Protein AF-A0A0F7SSZ1-F1 (afdb_monomer)

Foldseek 3Di:
DDDDPPADFPDADPVRDTDGPVVVVVVVVVVVVVVVVVVVVVVVVVVQLVVQDADPVLLVVCCVPVVDDSVVSSSLCSVVSNDSVNSVVVVPDDPPD

InterPro domains:
  IPR038922 Huntingtin-interacting protein K, UBA-like domain [cd14361] (52-92)
  IPR044034 Nascent polypeptide-associated complex subunit alpha-like, UBA domain [PF19026] (52-92)
  IPR052617 Huntingtin-interacting protein K [PTHR31184] (21-92)

Mean predicted aligned error: 13.98 Å

Nearest PDB structures (foldseek):
  5nnp-assembly2_G  TM=9.751E-01  e=6.029E-03  Thermochaetoides thermophila DSM 1495
  6c95-assembly1_D  TM=7.611E-01  e=1.346E-03  Homo sapiens
  6pw9-assembly1_D  TM=7.559E-01  e=3.579E-03  Homo sapiens
  5nnr-assembly2_F  TM=6.190E-01  e=6.435E-03  Thermochaetoides thermophila
  5nnr-assembly1_C  TM=5.965E-01  e=5.292E-03  Thermochaetoides thermophila

Radius of gyration: 25.29 Å; Cα contacts (8 Å, |Δi|>4): 61; chains: 1; bounding box: 45×34×67 Å

Organism: Phaffia rhodozyma (NCBI:txid264483)

Structure (mmCIF, N/CA/C/O backbone):
data_AF-A0A0F7SSZ1-F1
#
_entry.id   AF-A0A0F7SSZ1-F1
#
loop_
_atom_site.group_PDB
_atom_site.id
_atom_site.type_symbol
_atom_site.label_atom_id
_atom_site.label_alt_id
_atom_site.label_comp_id
_atom_site.label_asym_id
_atom_site.label_entity_id
_atom_site.label_seq_id
_atom_site.pdbx_PDB_ins_code
_atom_site.Cartn_x
_atom_site.Cartn_y
_atom_site.Cartn_z
_atom_site.occupancy
_atom_site.B_iso_or_equiv
_atom_site.auth_seq_id
_atom_site.auth_comp_id
_atom_site.auth_asym_id
_atom_site.auth_atom_id
_atom_site.pdbx_PDB_model_num
ATOM 1 N N . MET A 1 1 ? 1.577 13.911 -45.201 1.00 41.38 1 MET A N 1
ATOM 2 C CA . MET A 1 1 ? 2.187 12.736 -44.543 1.00 41.38 1 MET A CA 1
ATOM 3 C C . MET A 1 1 ? 3.477 13.194 -43.876 1.00 41.38 1 MET A C 1
ATOM 5 O O . MET A 1 1 ? 4.442 13.470 -44.575 1.00 41.38 1 MET A O 1
ATOM 9 N N . SER A 1 2 ? 3.472 13.405 -42.559 1.00 53.56 2 SER A N 1
ATOM 10 C CA . SER A 1 2 ? 4.658 13.850 -41.817 1.00 53.56 2 SER A CA 1
ATOM 11 C C . SER A 1 2 ? 5.643 12.692 -41.681 1.00 53.56 2 SER A C 1
ATOM 13 O O . SER A 1 2 ? 5.339 11.685 -41.042 1.00 53.56 2 SER A O 1
ATOM 15 N N . ARG A 1 3 ? 6.812 12.829 -42.306 1.00 54.50 3 ARG A N 1
ATOM 16 C CA . ARG A 1 3 ? 7.918 11.874 -42.222 1.00 54.50 3 ARG A CA 1
ATOM 17 C C . ARG A 1 3 ? 8.460 11.931 -40.792 1.00 54.50 3 ARG A C 1
ATOM 19 O O . ARG A 1 3 ? 9.041 12.942 -40.408 1.00 54.50 3 ARG A O 1
ATOM 26 N N . GLN A 1 4 ? 8.209 10.905 -39.982 1.00 58.31 4 GLN A N 1
ATOM 27 C CA . GLN A 1 4 ? 8.858 10.835 -38.675 1.00 58.31 4 GLN A CA 1
ATOM 28 C C . GLN A 1 4 ? 10.369 10.670 -38.887 1.00 58.31 4 GLN A C 1
ATOM 30 O O . GLN A 1 4 ? 10.764 9.909 -39.776 1.00 58.31 4 GLN A O 1
ATOM 35 N N . PRO A 1 5 ? 11.213 11.398 -38.137 1.00 58.78 5 PRO A N 1
ATOM 36 C CA . PRO A 1 5 ? 12.655 11.276 -38.271 1.00 58.78 5 PRO A CA 1
ATOM 37 C C . PRO A 1 5 ? 13.060 9.858 -37.865 1.00 58.78 5 PRO A C 1
ATOM 39 O O . PRO A 1 5 ? 12.922 9.461 -36.709 1.00 58.78 5 PRO A O 1
ATOM 42 N N . ILE A 1 6 ? 13.525 9.078 -38.838 1.00 60.69 6 ILE A N 1
ATOM 43 C CA . ILE A 1 6 ? 14.093 7.755 -38.594 1.00 60.69 6 ILE A CA 1
ATOM 44 C C . ILE A 1 6 ? 15.432 8.013 -37.903 1.00 60.69 6 ILE A C 1
ATOM 46 O O . ILE A 1 6 ? 16.358 8.520 -38.529 1.00 60.69 6 ILE A O 1
ATOM 50 N N . GLY A 1 7 ? 15.498 7.765 -36.592 1.00 64.56 7 GLY A N 1
ATOM 51 C CA . GLY A 1 7 ? 16.738 7.908 -35.831 1.00 64.56 7 GLY A CA 1
ATOM 52 C C . GLY A 1 7 ? 17.810 6.994 -36.416 1.00 64.56 7 GLY A C 1
ATOM 53 O O . GLY A 1 7 ? 17.544 5.811 -36.629 1.00 64.56 7 GLY A O 1
ATOM 54 N N . GLU A 1 8 ? 18.983 7.554 -36.700 1.00 69.38 8 GLU A N 1
ATOM 55 C CA . GLU A 1 8 ? 20.113 6.812 -37.256 1.00 69.38 8 GLU A CA 1
ATOM 56 C C . GLU A 1 8 ? 20.491 5.645 -36.334 1.00 69.38 8 GLU A C 1
ATOM 58 O O . GLU A 1 8 ? 20.487 5.769 -35.102 1.00 69.38 8 GLU A O 1
ATOM 63 N N . VAL A 1 9 ? 20.771 4.491 -36.942 1.00 76.25 9 VAL A N 1
ATOM 64 C CA . VAL A 1 9 ? 21.273 3.314 -36.231 1.00 76.25 9 VAL A CA 1
ATOM 65 C C . VAL A 1 9 ? 22.724 3.594 -35.869 1.00 76.25 9 VAL A C 1
ATOM 67 O O . VAL A 1 9 ? 23.567 3.762 -36.744 1.00 76.25 9 VAL A O 1
ATOM 70 N N . ILE A 1 10 ? 22.998 3.688 -34.571 1.00 79.56 10 ILE A N 1
ATOM 71 C CA . ILE A 1 10 ? 24.328 4.024 -34.051 1.00 79.56 10 ILE A CA 1
ATOM 72 C C . ILE A 1 10 ? 25.204 2.771 -34.002 1.00 79.56 10 ILE A C 1
ATOM 74 O O . ILE A 1 10 ? 26.415 2.855 -34.190 1.00 79.56 10 ILE A O 1
ATOM 78 N N . GLN A 1 11 ? 24.600 1.609 -33.743 1.00 81.00 11 GLN A N 1
ATOM 79 C CA . GLN A 1 11 ? 25.311 0.340 -33.660 1.00 81.00 11 GLN A CA 1
ATOM 80 C C . GLN A 1 11 ? 24.382 -0.830 -33.984 1.00 81.00 11 GLN A C 1
ATOM 82 O O . GLN A 1 11 ? 23.252 -0.875 -33.499 1.00 81.00 11 GLN A O 1
ATOM 87 N N . GLU A 1 12 ? 24.883 -1.780 -34.767 1.00 84.81 12 GLU A N 1
ATOM 88 C CA . GLU A 1 12 ? 24.243 -3.073 -35.015 1.00 84.81 12 GLU A CA 1
ATOM 89 C C . GLU A 1 12 ? 24.943 -4.144 -34.172 1.00 84.81 12 GLU A C 1
ATOM 91 O O . GLU A 1 12 ? 26.166 -4.126 -33.996 1.00 84.81 12 GLU A O 1
ATOM 96 N N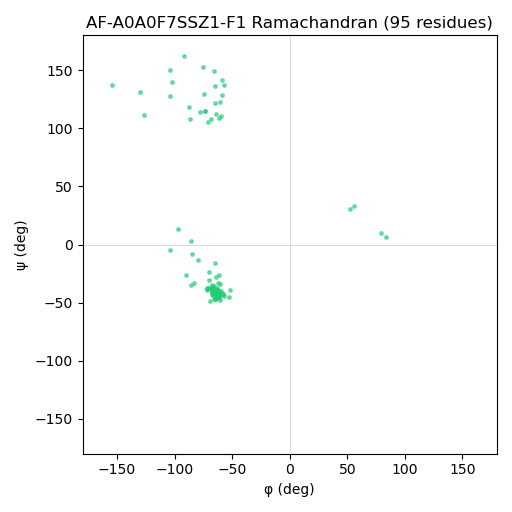 . PHE A 1 13 ? 24.163 -5.058 -33.614 1.00 85.44 13 PHE A N 1
ATOM 97 C CA . PHE A 1 13 ? 24.635 -6.151 -32.779 1.00 85.44 13 PHE A CA 1
ATOM 98 C C . PHE A 1 13 ? 24.618 -7.464 -33.573 1.00 85.44 13 PHE A C 1
ATOM 100 O O . PHE A 1 13 ? 23.809 -7.664 -34.477 1.00 85.44 13 PHE A O 1
ATOM 107 N N . ALA A 1 14 ? 25.523 -8.385 -33.232 1.00 88.00 14 ALA A N 1
ATOM 108 C CA . ALA A 1 14 ? 25.669 -9.666 -33.934 1.00 88.00 14 ALA A CA 1
ATOM 109 C C . ALA A 1 14 ? 24.444 -10.595 -33.796 1.00 88.00 14 ALA A C 1
ATOM 111 O O . ALA A 1 14 ? 24.306 -11.550 -34.554 1.00 88.00 14 ALA A O 1
ATOM 112 N N . ASP A 1 15 ? 23.561 -10.312 -32.840 1.00 90.62 15 ASP A N 1
ATOM 113 C CA . ASP A 1 15 ? 22.275 -10.981 -32.628 1.00 90.62 15 ASP A CA 1
ATOM 114 C C . ASP A 1 15 ? 21.132 -10.387 -33.480 1.00 90.62 15 ASP A C 1
ATOM 116 O O . ASP A 1 15 ? 19.989 -10.830 -33.374 1.00 90.62 15 ASP A O 1
ATOM 120 N N . GLY A 1 16 ? 21.425 -9.402 -34.338 1.00 84.75 16 GLY A N 1
ATOM 121 C CA . GLY A 1 16 ? 20.441 -8.715 -35.176 1.00 84.75 16 GLY A CA 1
ATOM 122 C C . GLY A 1 16 ? 19.704 -7.571 -34.472 1.00 84.75 16 GLY A C 1
ATOM 123 O O . GLY A 1 16 ? 18.768 -7.006 -35.041 1.00 84.75 16 GLY A O 1
ATOM 124 N N . GLY A 1 17 ? 20.097 -7.217 -33.244 1.00 84.38 17 GLY A N 1
ATOM 125 C CA . GLY A 1 17 ? 19.616 -6.021 -32.561 1.00 84.38 17 GLY A CA 1
ATOM 126 C C . GLY A 1 17 ? 20.254 -4.744 -33.112 1.00 84.38 17 GLY A C 1
ATOM 127 O O . GLY A 1 17 ? 21.394 -4.755 -33.561 1.00 84.38 17 GLY A O 1
ATOM 128 N N . ASN A 1 18 ? 19.554 -3.611 -33.002 1.00 84.94 18 ASN A N 1
ATOM 129 C CA . ASN A 1 18 ? 20.059 -2.302 -33.430 1.00 84.94 18 ASN A CA 1
ATOM 130 C C . ASN A 1 18 ? 19.880 -1.259 -32.319 1.00 84.94 18 ASN A C 1
ATOM 132 O O . ASN A 1 18 ? 18.783 -1.092 -31.780 1.00 84.94 18 ASN A O 1
ATOM 136 N N . TYR A 1 19 ? 20.935 -0.508 -32.009 1.00 82.44 19 TYR A N 1
ATOM 137 C CA . TYR A 1 19 ? 20.899 0.613 -31.077 1.00 82.44 19 TYR A CA 1
ATOM 138 C C . TYR A 1 19 ? 20.505 1.911 -31.792 1.00 82.44 19 TYR A C 1
ATOM 140 O O . TYR A 1 19 ? 21.212 2.406 -32.671 1.00 82.44 19 TYR A O 1
ATOM 148 N N . ILE A 1 20 ? 19.376 2.492 -31.376 1.00 87.69 20 ILE A N 1
ATOM 149 C CA . ILE A 1 20 ? 18.892 3.802 -31.827 1.00 87.69 20 ILE A CA 1
ATOM 150 C C . ILE A 1 20 ? 18.624 4.648 -30.582 1.00 87.69 20 ILE A C 1
ATOM 152 O O . ILE A 1 20 ? 17.674 4.381 -29.843 1.00 87.69 20 ILE A O 1
ATOM 156 N N . LYS A 1 21 ? 19.426 5.694 -30.362 1.00 84.06 21 LYS A N 1
ATOM 157 C CA . LYS A 1 21 ? 19.364 6.529 -29.148 1.00 84.06 21 LYS A CA 1
ATOM 158 C C . LYS A 1 21 ? 17.960 7.066 -28.853 1.00 84.06 21 LYS A C 1
ATOM 160 O O . LYS A 1 21 ? 17.474 6.925 -27.740 1.00 84.06 21 LYS A O 1
ATOM 165 N N . ASN A 1 22 ? 17.261 7.582 -29.864 1.00 83.81 22 ASN A N 1
ATOM 166 C CA . ASN A 1 22 ? 15.907 8.124 -29.686 1.00 83.81 22 ASN A CA 1
ATOM 167 C C . ASN A 1 22 ? 14.896 7.066 -29.210 1.00 83.81 22 ASN A C 1
ATOM 169 O O . ASN A 1 22 ? 13.971 7.387 -28.463 1.00 83.81 22 ASN A O 1
ATOM 173 N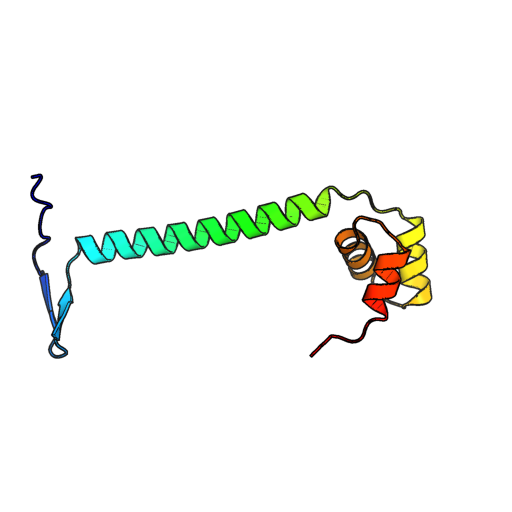 N . LYS A 1 23 ? 15.062 5.804 -29.632 1.00 84.81 23 LYS A N 1
ATOM 174 C CA . LYS A 1 23 ? 14.215 4.696 -29.166 1.00 84.81 23 LYS A CA 1
ATOM 175 C C . LYS A 1 23 ? 14.531 4.327 -27.719 1.00 84.81 23 LYS A C 1
ATOM 177 O O . LYS A 1 23 ? 13.614 4.051 -26.957 1.00 84.81 23 LYS A O 1
ATOM 182 N N . LEU A 1 24 ? 15.804 4.369 -27.328 1.00 85.50 24 LEU A N 1
ATOM 183 C CA . LEU A 1 24 ? 16.196 4.135 -25.940 1.00 85.50 24 LEU A CA 1
ATOM 184 C C . LEU A 1 24 ? 15.669 5.244 -25.020 1.00 85.50 24 LEU A C 1
ATOM 186 O O . LEU A 1 24 ? 15.057 4.945 -23.999 1.00 85.50 24 LEU A O 1
ATOM 190 N N . ASP A 1 25 ? 15.839 6.510 -25.405 1.00 87.69 25 ASP A N 1
ATOM 191 C CA . ASP A 1 25 ? 15.394 7.658 -24.606 1.00 87.69 25 ASP A CA 1
ATOM 192 C C . ASP A 1 25 ? 13.864 7.680 -24.427 1.00 87.69 25 ASP A C 1
ATOM 194 O O . ASP A 1 25 ? 13.366 8.027 -23.355 1.00 87.69 25 ASP A O 1
ATOM 198 N N . SER A 1 26 ? 13.103 7.297 -25.459 1.00 87.12 26 SER A N 1
ATOM 199 C CA . SER A 1 26 ? 11.639 7.177 -25.367 1.00 87.12 26 SER A CA 1
ATOM 200 C C . SER A 1 26 ? 11.213 6.012 -24.476 1.00 87.12 26 SER A C 1
ATOM 202 O O . SER A 1 26 ? 10.441 6.232 -23.545 1.00 87.12 26 SER A O 1
ATOM 204 N N . ALA A 1 27 ? 11.779 4.819 -24.672 1.00 88.12 27 ALA A N 1
ATOM 205 C CA . ALA A 1 27 ? 11.484 3.656 -23.835 1.00 88.12 27 ALA A CA 1
ATOM 206 C C . ALA A 1 27 ? 11.832 3.897 -22.353 1.00 88.12 27 ALA A C 1
ATOM 208 O O . ALA A 1 27 ? 11.064 3.541 -21.459 1.00 88.12 27 ALA A O 1
ATOM 209 N N . ALA A 1 28 ? 12.959 4.561 -22.074 1.00 90.56 28 ALA A N 1
ATOM 210 C CA . ALA A 1 28 ? 13.355 4.921 -20.715 1.00 90.56 28 ALA A CA 1
ATOM 211 C C . ALA A 1 28 ? 12.342 5.869 -20.053 1.00 90.56 28 ALA A C 1
ATOM 213 O O . ALA A 1 28 ? 11.979 5.672 -18.894 1.00 90.56 28 ALA A O 1
ATOM 214 N N . ARG A 1 29 ? 11.847 6.875 -20.789 1.00 91.50 29 ARG A N 1
ATOM 215 C CA . ARG A 1 29 ? 10.806 7.794 -20.298 1.00 91.50 29 ARG A CA 1
ATOM 216 C C . ARG A 1 29 ? 9.480 7.083 -20.055 1.00 91.50 29 ARG A C 1
ATOM 218 O O . ARG A 1 29 ? 8.826 7.367 -19.057 1.00 91.50 29 ARG A O 1
ATOM 225 N N . GLU A 1 30 ? 9.088 6.168 -20.935 1.00 91.38 30 GLU A N 1
ATOM 226 C CA . GLU A 1 30 ? 7.865 5.374 -20.775 1.00 91.38 30 GLU A CA 1
ATOM 227 C C . GLU A 1 30 ? 7.912 4.507 -19.514 1.00 91.38 30 GLU A C 1
ATOM 229 O O . GLU A 1 30 ? 6.959 4.520 -18.736 1.00 91.38 30 GLU A O 1
ATOM 234 N N . LEU A 1 31 ? 9.038 3.833 -19.256 1.00 90.50 31 LEU A N 1
ATOM 235 C CA . LEU A 1 31 ? 9.234 3.060 -18.027 1.00 90.50 31 LEU A CA 1
ATOM 236 C C . LEU A 1 31 ? 9.159 3.940 -16.776 1.00 90.50 31 LEU A C 1
ATOM 238 O O . LEU A 1 31 ? 8.475 3.590 -15.817 1.00 90.50 31 LEU A O 1
ATOM 242 N N . LEU A 1 32 ? 9.811 5.104 -16.796 1.00 89.69 32 LEU A N 1
ATOM 243 C CA . LEU A 1 32 ? 9.776 6.050 -15.679 1.00 89.69 32 LEU A CA 1
ATOM 244 C C . LEU A 1 32 ? 8.352 6.553 -15.404 1.00 89.69 32 LEU A C 1
ATOM 246 O O . LEU A 1 32 ? 7.908 6.574 -14.258 1.00 89.69 32 LEU A O 1
ATOM 250 N N . ASN A 1 33 ? 7.609 6.894 -16.456 1.00 88.62 33 ASN A N 1
ATOM 251 C CA . ASN A 1 33 ? 6.215 7.317 -16.343 1.00 88.62 33 ASN A CA 1
ATOM 252 C C . ASN A 1 33 ? 5.313 6.195 -15.816 1.00 88.62 33 ASN A C 1
ATOM 254 O O . ASN A 1 33 ? 4.431 6.457 -14.998 1.00 88.62 33 ASN A O 1
ATOM 258 N N . ALA A 1 34 ? 5.537 4.951 -16.244 1.00 86.75 34 ALA A N 1
ATOM 259 C CA . ALA A 1 34 ? 4.790 3.797 -15.755 1.00 86.75 34 ALA A CA 1
ATOM 260 C C . ALA A 1 34 ? 5.027 3.555 -14.256 1.00 86.75 34 ALA A C 1
ATOM 262 O O . ALA A 1 34 ? 4.079 3.297 -13.514 1.00 86.75 34 ALA A O 1
ATOM 263 N N . GLU A 1 35 ? 6.269 3.690 -13.788 1.00 84.00 35 GLU A N 1
ATOM 264 C CA . GLU A 1 35 ? 6.598 3.574 -12.365 1.00 84.00 35 GLU A CA 1
ATOM 265 C C . GLU A 1 35 ? 5.972 4.705 -11.537 1.00 84.00 35 GLU A C 1
ATOM 267 O O . GLU A 1 35 ? 5.378 4.444 -10.487 1.00 84.00 35 GLU A O 1
ATOM 272 N N . TYR A 1 36 ? 5.998 5.949 -12.026 1.00 80.75 36 TYR A N 1
ATOM 273 C CA . TYR A 1 36 ? 5.296 7.047 -11.356 1.00 80.75 36 TYR A CA 1
ATOM 274 C C . TYR A 1 36 ? 3.781 6.831 -11.298 1.00 80.75 36 TYR A C 1
ATOM 276 O O . TYR A 1 36 ? 3.183 7.042 -10.244 1.00 80.75 36 TYR A O 1
ATOM 284 N N . ALA A 1 37 ? 3.163 6.347 -12.378 1.00 77.62 37 ALA A N 1
ATOM 285 C CA . ALA A 1 37 ? 1.731 6.056 -12.414 1.00 77.62 37 ALA A CA 1
ATOM 286 C C . ALA A 1 37 ? 1.330 4.942 -11.425 1.00 77.62 37 ALA A C 1
ATOM 288 O O . ALA A 1 37 ? 0.300 5.049 -10.751 1.00 77.62 37 ALA A O 1
ATOM 289 N N . LYS A 1 38 ? 2.157 3.898 -11.273 1.00 75.56 38 LYS A N 1
ATOM 290 C CA . LYS A 1 38 ? 1.969 2.856 -10.244 1.00 75.56 38 LYS A CA 1
ATOM 291 C C . LYS A 1 38 ? 2.079 3.417 -8.826 1.00 75.56 38 LYS A C 1
ATOM 293 O O . LYS A 1 38 ? 1.282 3.084 -7.955 1.00 75.56 38 LYS A O 1
ATOM 298 N N . GLN A 1 39 ? 3.048 4.294 -8.576 1.00 70.81 39 GLN A N 1
ATOM 299 C CA . GLN A 1 39 ? 3.189 4.917 -7.260 1.00 70.81 39 GLN A CA 1
ATOM 300 C C . GLN A 1 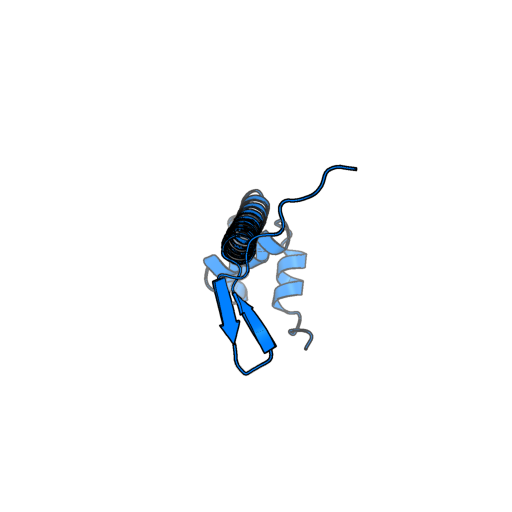39 ? 2.033 5.874 -6.944 1.00 70.81 39 GLN A C 1
ATOM 302 O O . GLN A 1 39 ? 1.597 5.951 -5.796 1.00 70.81 39 GLN A O 1
ATOM 307 N N . GLU A 1 40 ? 1.519 6.601 -7.937 1.00 66.56 40 GLU A N 1
ATOM 308 C CA . GLU A 1 40 ? 0.356 7.474 -7.763 1.00 66.56 40 GLU A CA 1
ATOM 309 C C . GLU A 1 40 ? -0.933 6.692 -7.498 1.00 66.56 40 GLU A C 1
ATOM 311 O O . GLU A 1 40 ? -1.720 7.099 -6.644 1.00 66.56 40 GLU A O 1
ATOM 316 N N . SER A 1 41 ? -1.149 5.573 -8.191 1.00 61.53 41 SER A N 1
ATOM 317 C CA . SER A 1 41 ? -2.302 4.694 -7.945 1.00 61.53 41 SER A CA 1
ATOM 318 C C . SER A 1 41 ? -2.239 4.074 -6.548 1.00 61.53 41 SER A C 1
ATOM 320 O O . SER A 1 41 ? -3.199 4.211 -5.793 1.00 61.53 41 SER A O 1
ATOM 322 N N . ALA A 1 42 ? -1.080 3.563 -6.125 1.00 61.31 42 ALA A N 1
ATOM 323 C CA . ALA A 1 42 ? -0.891 3.050 -4.765 1.00 61.31 42 ALA A CA 1
ATOM 324 C C . ALA A 1 42 ? -1.117 4.120 -3.675 1.00 61.31 42 ALA A C 1
ATOM 326 O O . ALA A 1 42 ? -1.610 3.825 -2.584 1.00 61.31 42 ALA A O 1
ATOM 327 N N . LYS A 1 43 ? -0.775 5.388 -3.945 1.00 60.53 43 LYS A N 1
ATOM 328 C CA . LYS A 1 43 ? -1.062 6.505 -3.027 1.00 60.53 43 LYS A CA 1
ATOM 329 C C . LYS A 1 43 ? -2.549 6.858 -2.991 1.00 60.53 43 LYS A C 1
ATOM 331 O O . LYS A 1 43 ? -3.061 7.152 -1.914 1.00 60.53 43 LYS A O 1
ATOM 336 N N . LYS A 1 44 ? -3.239 6.823 -4.134 1.00 58.00 44 LYS A N 1
ATOM 337 C CA . LYS A 1 44 ? -4.685 7.092 -4.225 1.00 58.00 44 LYS A CA 1
ATOM 338 C C . LYS A 1 44 ? -5.507 6.002 -3.537 1.00 58.00 44 LYS A C 1
ATOM 340 O O . LYS A 1 44 ? -6.447 6.335 -2.824 1.00 58.00 44 LYS A O 1
ATOM 345 N N . GLU A 1 45 ? -5.105 4.741 -3.652 1.00 57.59 45 GLU A N 1
ATOM 346 C CA . GLU A 1 45 ? -5.720 3.625 -2.920 1.00 57.59 45 GLU A CA 1
ATOM 347 C C . GLU A 1 45 ? -5.542 3.770 -1.402 1.00 57.59 45 GLU A C 1
ATOM 349 O O . GLU A 1 45 ? -6.508 3.651 -0.648 1.00 57.59 45 GLU A O 1
ATOM 354 N N . LYS A 1 46 ? -4.340 4.141 -0.939 1.00 56.84 46 LYS A N 1
ATOM 355 C CA . LYS A 1 46 ? -4.101 4.429 0.487 1.00 56.84 46 LYS A CA 1
ATOM 356 C C . LYS A 1 46 ? -4.893 5.635 0.996 1.00 56.84 46 LYS A C 1
ATOM 358 O O . LYS A 1 46 ? -5.392 5.606 2.117 1.00 56.84 46 LYS A O 1
ATOM 363 N N . ALA A 1 47 ? -5.028 6.684 0.185 1.00 53.59 47 ALA A N 1
ATOM 364 C CA . ALA A 1 47 ? -5.818 7.858 0.544 1.00 53.59 47 ALA A CA 1
ATOM 365 C C . ALA A 1 47 ? -7.320 7.532 0.627 1.00 53.59 47 ALA A C 1
ATOM 367 O O . ALA A 1 47 ? -7.974 7.957 1.577 1.00 53.59 47 ALA A O 1
ATOM 368 N N . ALA A 1 48 ? -7.851 6.719 -0.293 1.00 54.50 48 ALA A N 1
ATOM 369 C CA . ALA A 1 48 ? -9.238 6.256 -0.251 1.00 54.50 48 ALA A CA 1
ATOM 370 C C . ALA A 1 48 ? -9.532 5.391 0.993 1.00 54.50 48 ALA A C 1
ATOM 372 O O . ALA A 1 48 ? -10.565 5.579 1.630 1.00 54.50 48 ALA A O 1
ATOM 373 N N . GLY A 1 49 ? -8.598 4.521 1.400 1.00 52.78 49 GLY A N 1
ATOM 374 C CA . GLY A 1 49 ? -8.719 3.720 2.628 1.00 52.78 49 GLY A CA 1
ATOM 375 C C . GLY A 1 49 ? -8.592 4.520 3.935 1.00 52.78 49 GLY A C 1
ATOM 376 O O . GLY A 1 49 ? -9.113 4.106 4.967 1.00 52.78 49 GLY A O 1
ATOM 377 N N . SER A 1 50 ? -7.928 5.681 3.910 1.00 53.97 50 SER A N 1
ATOM 378 C CA . SER A 1 50 ? -7.743 6.542 5.093 1.00 53.97 50 SER A CA 1
ATOM 379 C C . SER A 1 50 ? -8.948 7.421 5.455 1.00 53.97 50 SER A C 1
ATOM 381 O O . SER A 1 50 ? -8.977 7.980 6.547 1.00 53.97 50 SER A O 1
ATOM 383 N N . ALA A 1 51 ? -9.935 7.551 4.561 1.00 58.66 51 ALA A N 1
ATOM 384 C CA . ALA A 1 51 ? -11.120 8.388 4.776 1.00 58.66 51 ALA A CA 1
ATOM 385 C C . ALA A 1 51 ? -12.243 7.677 5.555 1.00 58.66 51 ALA A C 1
ATOM 387 O O . ALA A 1 51 ? -13.236 8.306 5.921 1.00 58.66 51 ALA A O 1
ATOM 388 N N . VAL A 1 52 ? -12.101 6.373 5.804 1.00 66.94 52 VAL A N 1
ATOM 389 C CA . VAL A 1 52 ? -13.066 5.591 6.576 1.00 66.94 52 VAL A CA 1
ATOM 390 C C . VAL A 1 52 ? -12.855 5.886 8.059 1.00 66.94 52 VAL A C 1
ATOM 392 O O . VAL A 1 52 ? -11.812 5.555 8.625 1.00 66.94 52 VAL A O 1
ATOM 395 N N . ALA A 1 53 ? -13.844 6.521 8.688 1.00 71.44 53 ALA A N 1
ATOM 396 C CA . ALA A 1 53 ? -13.868 6.692 10.134 1.00 71.44 53 ALA A CA 1
ATOM 397 C C . ALA A 1 53 ? -13.997 5.313 10.799 1.00 71.44 53 ALA A C 1
ATOM 399 O O . ALA A 1 53 ? -14.938 4.574 10.521 1.00 71.44 53 ALA A O 1
ATOM 400 N N . VAL A 1 54 ? -13.032 4.970 11.650 1.00 81.69 54 VAL A N 1
ATOM 401 C CA . VAL A 1 54 ? -13.004 3.712 12.403 1.00 81.69 54 VAL A CA 1
ATOM 402 C C . VAL A 1 54 ? -13.406 4.013 13.845 1.00 81.69 54 VAL A C 1
ATOM 404 O O . VAL A 1 54 ? -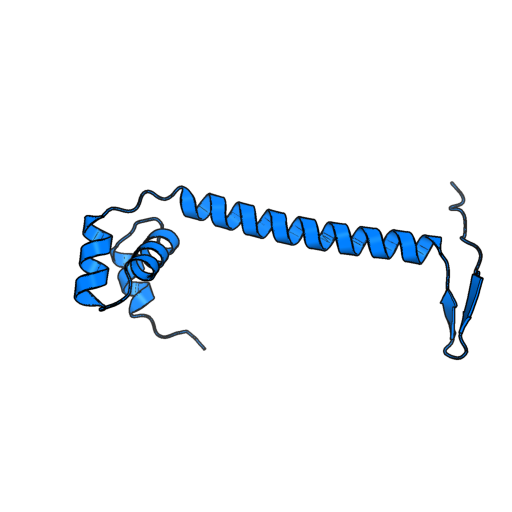12.820 4.908 14.456 1.00 81.69 54 VAL A O 1
ATOM 407 N N . ASP A 1 55 ? -14.391 3.292 14.387 1.00 88.12 55 ASP A N 1
ATOM 408 C CA . ASP A 1 55 ? -14.774 3.418 15.797 1.00 88.12 55 ASP A CA 1
ATOM 409 C C . ASP A 1 55 ? -13.723 2.738 16.690 1.00 88.12 55 ASP A C 1
ATOM 411 O O . ASP A 1 55 ? -13.338 1.586 16.478 1.00 88.12 55 ASP A O 1
ATOM 415 N N . GLU A 1 56 ? -13.244 3.450 17.711 1.00 89.62 56 GLU A N 1
ATOM 416 C CA . GLU A 1 56 ? -12.259 2.921 18.656 1.00 89.62 56 GLU A CA 1
ATOM 417 C C . GLU A 1 56 ? -12.805 1.746 19.477 1.00 89.62 56 GLU A C 1
ATOM 419 O O . GLU A 1 56 ? -12.029 0.882 19.895 1.00 89.62 56 GLU A O 1
ATOM 424 N N . LYS A 1 57 ? -14.125 1.685 19.699 1.00 92.44 57 LYS A N 1
ATOM 425 C CA . LYS A 1 57 ? -14.762 0.570 20.416 1.00 92.44 57 LYS A CA 1
ATOM 426 C C . LYS A 1 57 ? -14.669 -0.728 19.627 1.00 92.44 57 LYS A C 1
ATOM 428 O O . LYS A 1 57 ? -14.344 -1.763 20.204 1.00 92.44 57 LYS A O 1
ATOM 433 N N . ASP A 1 58 ? -14.892 -0.653 18.320 1.00 91.69 58 ASP A N 1
ATOM 434 C CA . ASP A 1 58 ? -14.828 -1.810 17.427 1.00 91.69 58 ASP A CA 1
ATOM 435 C C . ASP A 1 58 ? -13.388 -2.312 17.297 1.00 91.69 58 ASP A C 1
ATOM 437 O O . ASP A 1 58 ? -13.136 -3.515 17.332 1.00 91.69 58 ASP A O 1
ATOM 441 N N . VAL A 1 59 ? -12.417 -1.394 17.251 1.00 92.62 59 VAL A N 1
ATOM 442 C CA . VAL A 1 59 ? -10.988 -1.742 17.285 1.00 92.62 59 VAL A CA 1
ATOM 443 C C . VAL A 1 59 ? -10.638 -2.471 18.580 1.00 92.62 59 VAL A C 1
ATOM 445 O O . VAL A 1 59 ? -9.977 -3.507 18.536 1.00 92.62 59 VAL A O 1
ATOM 448 N N . ALA A 1 60 ? -11.076 -1.956 19.733 1.00 93.50 60 ALA A N 1
ATOM 449 C CA . ALA A 1 60 ? -10.810 -2.584 21.025 1.00 93.50 60 ALA A CA 1
ATOM 450 C C . ALA A 1 60 ? -11.441 -3.981 21.129 1.00 93.50 60 ALA A C 1
ATOM 452 O O . ALA A 1 60 ? -10.797 -4.892 21.645 1.00 93.50 60 ALA A O 1
ATOM 453 N N . PHE A 1 61 ? -12.652 -4.153 20.592 1.00 95.25 61 PHE A N 1
ATOM 454 C CA . PHE A 1 61 ? -13.344 -5.440 20.541 1.00 95.25 61 PHE A CA 1
ATOM 455 C C . PHE A 1 61 ? -12.593 -6.466 19.681 1.00 95.25 61 PHE A C 1
ATOM 457 O O . PHE A 1 61 ? -12.352 -7.588 20.113 1.00 95.25 61 PHE A O 1
ATOM 464 N N . ILE A 1 62 ? -12.147 -6.085 18.480 1.00 93.69 62 ILE A N 1
ATOM 465 C CA . ILE A 1 62 ? -11.382 -7.000 17.618 1.00 93.69 62 ILE A CA 1
ATOM 466 C C . ILE A 1 62 ? -10.046 -7.380 18.269 1.00 93.69 62 ILE A C 1
ATOM 468 O O . ILE A 1 62 ? -9.647 -8.542 18.217 1.00 93.69 62 ILE A O 1
ATOM 472 N N . VAL A 1 63 ? -9.356 -6.425 18.902 1.00 95.81 63 VAL A N 1
ATOM 473 C CA . VAL A 1 63 ? -8.093 -6.693 19.608 1.00 95.81 63 VAL A CA 1
ATOM 474 C C . VAL A 1 63 ? -8.302 -7.668 20.768 1.00 95.81 63 VAL A C 1
ATOM 476 O O . VAL A 1 63 ? -7.465 -8.548 20.957 1.00 95.81 63 VAL A O 1
ATOM 479 N N . SER A 1 64 ? -9.397 -7.543 21.528 1.00 95.81 64 SER A N 1
ATOM 480 C CA . SER A 1 64 ? -9.673 -8.452 22.645 1.00 95.81 64 SER A CA 1
ATOM 481 C C . SER A 1 64 ? -10.068 -9.856 22.197 1.00 95.81 64 SER A C 1
ATOM 483 O O . SER A 1 64 ? -9.668 -10.814 22.845 1.00 95.81 64 SER A O 1
ATOM 485 N N . GLU A 1 65 ? -10.830 -9.988 21.109 1.00 94.56 65 GLU A N 1
ATOM 486 C CA . GLU A 1 65 ? -11.352 -11.288 20.664 1.00 94.56 65 GLU A CA 1
ATOM 487 C C . GLU A 1 65 ? -10.373 -12.074 19.778 1.00 94.56 65 GLU A C 1
ATOM 489 O O . GLU A 1 65 ? -10.326 -13.299 19.849 1.00 94.56 65 GLU A O 1
ATOM 494 N N . PHE A 1 66 ? -9.587 -11.394 18.936 1.00 92.69 66 PHE A N 1
ATOM 495 C CA . PHE A 1 66 ? -8.670 -12.046 17.987 1.00 92.69 66 PHE A CA 1
ATOM 496 C C . PHE A 1 66 ? -7.204 -11.996 18.423 1.00 92.69 66 PHE A C 1
ATOM 498 O O . PHE A 1 66 ? -6.351 -12.548 17.730 1.00 92.69 66 PHE A O 1
ATOM 505 N N . GLU A 1 67 ? -6.901 -11.314 19.531 1.00 92.75 67 GLU A N 1
ATOM 506 C CA . GLU A 1 67 ? -5.540 -11.129 20.056 1.00 92.75 67 GLU A CA 1
ATOM 507 C C . GLU A 1 67 ? -4.544 -10.585 19.007 1.00 92.75 67 GLU A C 1
ATOM 509 O O . GLU A 1 67 ? -3.341 -10.852 19.046 1.00 92.75 67 GLU A O 1
ATOM 514 N N . ILE A 1 68 ? -5.040 -9.792 18.050 1.00 92.81 68 ILE A N 1
ATOM 515 C CA . ILE A 1 68 ? -4.221 -9.147 17.019 1.00 92.81 68 ILE A CA 1
ATOM 516 C C . ILE A 1 68 ? -3.764 -7.756 17.454 1.00 92.81 68 ILE A C 1
ATOM 518 O O . ILE A 1 68 ? -4.319 -7.127 18.357 1.00 92.81 68 ILE A O 1
ATOM 522 N N . THR A 1 69 ? -2.743 -7.230 16.780 1.00 93.44 69 THR A N 1
ATOM 523 C CA . THR A 1 69 ? -2.278 -5.868 17.061 1.00 93.44 69 THR A CA 1
ATOM 524 C C . THR A 1 69 ? -3.340 -4.834 16.680 1.00 93.44 69 THR A C 1
ATOM 526 O O . THR A 1 69 ? -4.071 -5.002 15.702 1.00 93.44 69 THR A O 1
ATOM 529 N N . ARG A 1 70 ? -3.372 -3.701 17.394 1.00 90.62 70 ARG A N 1
ATOM 530 C CA . ARG A 1 70 ? -4.282 -2.581 17.088 1.00 90.62 70 ARG A CA 1
ATOM 531 C C . ARG A 1 70 ? -4.189 -2.138 15.622 1.00 90.62 70 ARG A C 1
ATOM 533 O O . ARG A 1 70 ? -5.209 -1.886 14.995 1.00 90.62 70 ARG A O 1
ATOM 540 N N . SER A 1 71 ? -2.978 -2.114 15.059 1.00 88.62 71 SER A N 1
ATOM 541 C CA . SER A 1 71 ? -2.761 -1.769 13.648 1.00 88.62 71 SER A CA 1
ATOM 542 C C . SER A 1 71 ? -3.482 -2.724 12.692 1.00 88.62 71 SER A C 1
ATOM 544 O O . SER A 1 71 ? -4.059 -2.268 11.711 1.00 88.62 71 SER A O 1
ATOM 546 N N . GLN A 1 72 ? -3.467 -4.030 12.976 1.00 89.94 72 GLN A N 1
ATOM 547 C CA . GLN A 1 72 ? -4.137 -5.045 12.155 1.00 89.94 72 GLN A CA 1
ATOM 548 C C . GLN A 1 72 ? -5.662 -4.976 12.303 1.00 89.94 72 GLN A C 1
ATOM 550 O O . GLN A 1 72 ? -6.382 -5.111 11.317 1.00 89.94 72 GLN A O 1
ATOM 555 N N . ALA A 1 73 ? -6.160 -4.712 13.515 1.00 89.81 73 ALA A N 1
ATOM 556 C CA . ALA A 1 73 ? -7.589 -4.513 13.759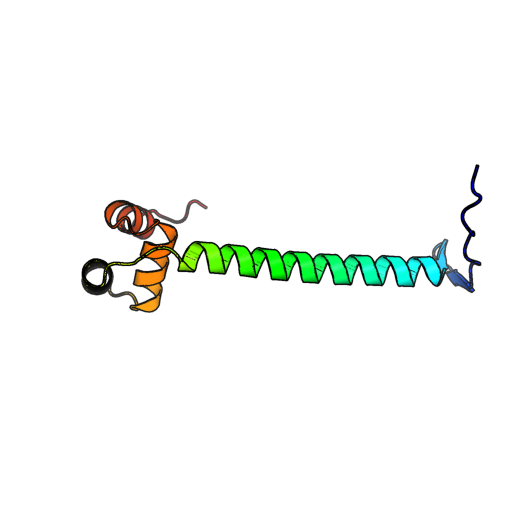 1.00 89.81 73 ALA A CA 1
ATOM 557 C C . ALA A 1 73 ? -8.13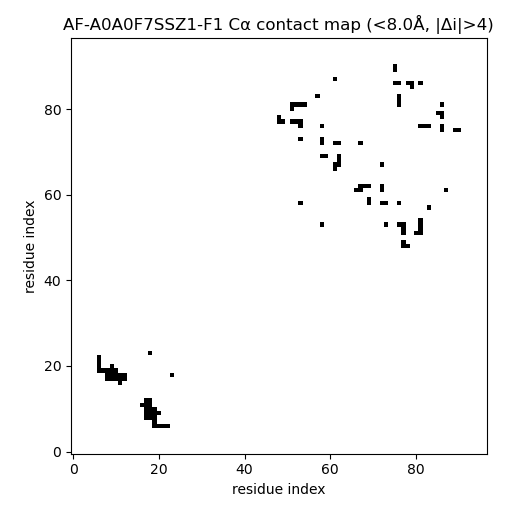0 -3.288 13.004 1.00 89.81 73 ALA A C 1
ATOM 559 O O . ALA A 1 73 ? -9.160 -3.367 12.335 1.00 89.81 73 ALA A O 1
ATOM 560 N N . GLU A 1 74 ? -7.406 -2.168 13.048 1.00 89.88 74 GLU A N 1
ATOM 561 C CA . GLU A 1 74 ? -7.779 -0.968 12.300 1.00 89.88 74 GLU A CA 1
ATOM 562 C C . GLU A 1 74 ? -7.702 -1.177 10.781 1.00 89.88 74 GLU A C 1
ATOM 564 O O . GLU A 1 74 ? -8.519 -0.626 10.048 1.00 89.88 74 GLU A O 1
ATOM 569 N N . GLU A 1 75 ? -6.738 -1.955 10.287 1.00 88.81 75 GLU A N 1
ATOM 570 C CA . GLU A 1 75 ? -6.642 -2.300 8.865 1.00 88.81 75 GLU A CA 1
ATOM 571 C C . GLU A 1 75 ? -7.840 -3.144 8.408 1.00 88.81 75 GLU A C 1
ATOM 573 O O . GLU A 1 75 ? -8.489 -2.781 7.430 1.00 88.81 75 GLU A O 1
ATOM 578 N N . SER A 1 76 ? -8.209 -4.182 9.166 1.00 88.19 76 SER A N 1
ATOM 579 C CA . SER A 1 76 ? -9.389 -5.015 8.883 1.00 88.19 76 SER A CA 1
ATOM 580 C C . SER A 1 76 ? -10.691 -4.199 8.836 1.00 88.19 76 SER A C 1
ATOM 582 O O . SER A 1 76 ? -11.506 -4.350 7.916 1.00 88.19 76 SER A O 1
ATOM 584 N N . LEU A 1 77 ? -10.863 -3.263 9.779 1.00 89.50 77 LEU A N 1
ATOM 585 C CA . LEU A 1 77 ? -12.013 -2.356 9.800 1.00 89.50 77 LEU A CA 1
ATOM 586 C C . LEU A 1 77 ? -12.000 -1.375 8.622 1.00 89.50 77 LEU A C 1
ATOM 588 O O . LEU A 1 77 ? -13.041 -1.175 7.996 1.00 89.50 77 LEU A O 1
ATOM 592 N N . ARG A 1 78 ? -10.845 -0.800 8.258 1.00 88.00 78 ARG A N 1
ATOM 593 C CA . ARG A 1 78 ? -10.738 0.091 7.086 1.00 88.00 78 ARG A CA 1
ATOM 594 C C . ARG A 1 78 ? -11.050 -0.642 5.785 1.00 88.00 78 ARG A C 1
ATOM 596 O O . ARG A 1 78 ? -11.813 -0.123 4.975 1.00 88.00 78 ARG A O 1
ATOM 603 N N . SER A 1 79 ? -10.538 -1.860 5.610 1.00 85.12 79 SER A N 1
ATOM 604 C CA . SER A 1 79 ? -10.843 -2.713 4.452 1.00 85.12 79 SER A CA 1
ATOM 605 C C . SER A 1 79 ? -12.328 -3.065 4.349 1.00 85.12 79 SER A C 1
ATOM 607 O O . SER A 1 79 ? -12.838 -3.278 3.251 1.00 85.12 79 SER A O 1
ATOM 609 N N . SER A 1 80 ? -13.034 -3.068 5.481 1.00 86.88 80 SER A N 1
ATOM 610 C CA . SER A 1 80 ? -14.468 -3.356 5.568 1.00 86.88 80 SER A CA 1
ATOM 611 C C . SER A 1 80 ? -15.342 -2.090 5.612 1.00 86.88 80 SER A C 1
ATOM 613 O O . SER A 1 80 ? -16.529 -2.180 5.911 1.00 86.88 80 SER A O 1
ATOM 615 N N . ASN A 1 81 ? -14.789 -0.909 5.296 1.00 83.56 81 ASN A N 1
ATOM 616 C CA . ASN A 1 81 ? -15.473 0.394 5.361 1.00 83.56 81 ASN A CA 1
ATOM 617 C C . ASN A 1 81 ? -16.085 0.727 6.740 1.00 83.56 81 ASN A C 1
ATOM 619 O O . ASN A 1 81 ? -17.117 1.391 6.816 1.00 83.56 81 ASN A O 1
ATOM 623 N N . GLY A 1 82 ? -15.458 0.273 7.828 1.00 82.19 82 GLY A N 1
ATOM 624 C CA . GLY A 1 82 ? -15.924 0.508 9.198 1.00 82.19 82 GLY A CA 1
ATOM 625 C C . GLY A 1 82 ? -17.073 -0.405 9.639 1.00 82.19 82 GLY A C 1
ATOM 626 O O . GLY A 1 82 ? -17.655 -0.177 10.691 1.00 82.19 82 GLY A O 1
ATOM 627 N N . ASP A 1 83 ? -17.413 -1.433 8.857 1.00 88.12 83 ASP A N 1
ATOM 628 C CA . ASP A 1 83 ? -18.419 -2.433 9.220 1.00 88.12 83 ASP A CA 1
ATOM 629 C C . ASP A 1 83 ? -17.781 -3.566 10.041 1.00 88.12 83 ASP A C 1
ATOM 631 O O . ASP A 1 83 ? -17.034 -4.393 9.506 1.00 88.12 83 ASP A O 1
ATOM 635 N N . LEU A 1 84 ? -18.088 -3.609 11.342 1.00 89.88 84 LEU A N 1
ATOM 636 C CA . LEU A 1 84 ? -17.580 -4.627 12.264 1.00 89.88 84 LEU A CA 1
ATOM 637 C C . LEU A 1 84 ? -17.938 -6.049 11.812 1.00 89.88 84 LEU A C 1
ATOM 639 O O . LEU A 1 84 ? -17.094 -6.938 11.866 1.00 89.88 84 LEU A O 1
ATOM 643 N N . THR A 1 85 ? -19.167 -6.281 11.344 1.00 91.38 85 THR A N 1
ATOM 644 C CA . THR A 1 85 ? -19.617 -7.638 10.993 1.00 91.38 85 THR A CA 1
ATOM 645 C C . THR A 1 85 ? -18.837 -8.198 9.811 1.00 91.38 85 THR A C 1
ATOM 647 O O . THR A 1 85 ? -18.318 -9.310 9.889 1.00 9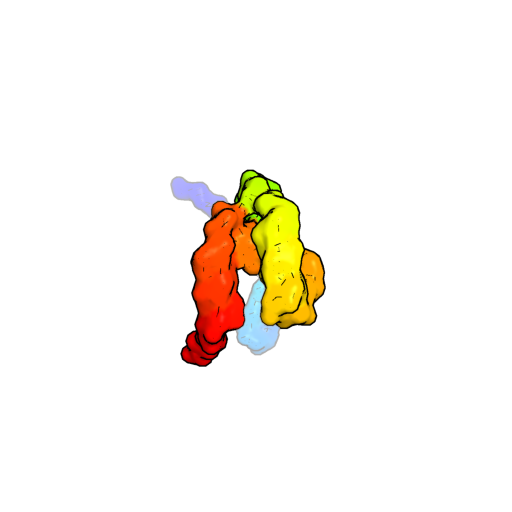1.38 85 THR A O 1
ATOM 650 N N . LYS A 1 86 ? -18.636 -7.387 8.770 1.00 88.81 86 LYS A N 1
ATOM 651 C CA . LYS A 1 86 ? -17.808 -7.764 7.616 1.00 88.81 86 LYS A CA 1
ATOM 652 C C . LYS A 1 86 ? -16.338 -7.926 7.977 1.00 88.81 86 LYS A C 1
ATOM 654 O O . LYS A 1 86 ? -15.685 -8.826 7.458 1.00 88.81 86 LYS A O 1
ATOM 659 N N . ALA A 1 87 ? -15.814 -7.085 8.869 1.00 90.00 87 ALA A N 1
ATOM 660 C CA . ALA A 1 87 ? -14.441 -7.220 9.348 1.00 90.00 87 ALA A CA 1
ATOM 661 C C . ALA A 1 87 ? -14.227 -8.565 10.063 1.00 90.00 87 ALA A C 1
ATOM 663 O O . ALA A 1 87 ? -13.228 -9.239 9.819 1.00 90.00 87 ALA A O 1
ATOM 664 N N . LEU A 1 88 ? -15.189 -8.990 10.887 1.00 91.62 88 LEU A N 1
ATOM 665 C CA . LEU A 1 88 ? -15.161 -10.285 11.568 1.00 91.62 88 LEU A CA 1
ATOM 666 C C . LEU A 1 88 ? -15.307 -11.456 10.587 1.00 91.62 88 LEU A C 1
ATOM 668 O O . LEU A 1 88 ? -14.550 -12.420 10.679 1.00 91.62 88 LEU A O 1
ATOM 672 N N . GLU A 1 89 ? -16.224 -11.365 9.620 1.00 91.50 89 GLU A N 1
ATOM 673 C CA . GLU A 1 89 ? -16.372 -12.377 8.564 1.00 91.50 89 GLU A CA 1
ATOM 674 C C . GLU A 1 89 ? -15.068 -12.563 7.780 1.00 91.50 89 GLU A C 1
ATOM 676 O O . GLU A 1 89 ? -14.632 -13.694 7.572 1.00 91.50 89 GLU A O 1
ATOM 681 N N . ASN A 1 90 ? -14.402 -11.466 7.414 1.00 88.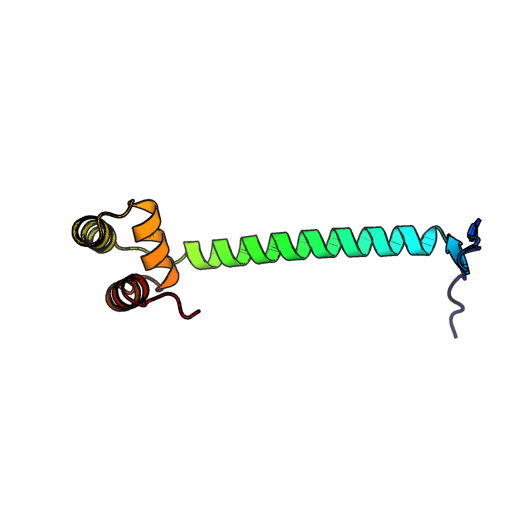62 90 ASN A N 1
ATOM 682 C CA . ASN A 1 90 ? -13.133 -11.496 6.690 1.00 88.62 90 ASN A CA 1
ATOM 683 C C . ASN A 1 90 ? -11.975 -12.058 7.529 1.00 88.62 90 ASN A C 1
ATOM 685 O O . ASN A 1 90 ? -11.104 -12.728 6.982 1.00 88.62 90 ASN A O 1
ATOM 689 N N . LEU A 1 91 ? -11.953 -11.799 8.842 1.00 88.19 91 LEU A N 1
ATOM 690 C CA . LEU A 1 91 ? -10.928 -12.333 9.749 1.00 88.19 91 LEU A CA 1
ATOM 691 C C . LEU A 1 91 ? -11.068 -13.843 9.976 1.00 88.19 91 LEU A C 1
ATOM 693 O O . LEU A 1 91 ? -10.071 -14.523 10.211 1.00 88.19 91 LEU A O 1
ATOM 697 N N . VAL A 1 92 ? -12.294 -14.366 9.918 1.00 90.69 92 VAL A N 1
ATOM 698 C CA . VAL A 1 92 ? -12.584 -15.797 10.103 1.00 90.69 92 VAL A CA 1
ATOM 699 C C . VAL A 1 92 ? -12.551 -16.562 8.776 1.00 90.69 92 VAL A C 1
ATOM 701 O O . VAL A 1 92 ? -12.284 -17.767 8.763 1.00 90.69 92 VAL A O 1
ATOM 704 N N . ALA A 1 93 ? -12.804 -15.892 7.649 1.00 84.81 93 ALA A N 1
ATOM 705 C CA . ALA A 1 93 ? -12.724 -16.503 6.332 1.00 84.81 93 ALA A CA 1
ATOM 706 C C . ALA A 1 93 ? -11.302 -17.026 6.061 1.00 84.81 93 ALA A C 1
ATOM 708 O O . ALA A 1 93 ? -10.314 -16.294 6.090 1.00 84.81 93 ALA A O 1
ATOM 709 N N . LEU A 1 94 ? -11.202 -18.326 5.773 1.00 61.03 94 LEU A N 1
ATOM 710 C CA . LEU A 1 94 ? -9.959 -18.956 5.329 1.00 61.03 94 LEU A CA 1
ATOM 711 C C . LEU A 1 94 ? -9.470 -18.278 4.039 1.00 61.03 94 LEU A C 1
ATOM 713 O O . LEU A 1 94 ? -10.300 -17.991 3.171 1.00 61.03 94 LEU A O 1
ATOM 717 N N . PRO A 1 95 ? -8.150 -18.075 3.854 1.00 61.12 95 PRO A N 1
ATOM 718 C CA . PRO A 1 95 ? -7.630 -17.530 2.609 1.00 61.12 95 PRO A CA 1
ATOM 719 C C . PRO A 1 95 ? -8.023 -18.476 1.472 1.00 61.12 95 PRO A C 1
ATOM 721 O O . PRO A 1 95 ? -7.553 -19.615 1.407 1.00 61.12 95 PRO A O 1
ATOM 724 N N . SER A 1 96 ? -8.930 -18.026 0.604 1.00 56.09 96 SER A N 1
ATOM 725 C CA . SER A 1 96 ? -9.292 -18.750 -0.609 1.00 56.09 96 SER A CA 1
ATOM 726 C C . SER A 1 96 ? -8.033 -18.874 -1.462 1.00 56.09 96 SER A C 1
ATOM 728 O O . SER A 1 96 ? -7.505 -17.868 -1.940 1.00 56.09 96 SER A O 1
ATOM 730 N N . LYS A 1 97 ? -7.526 -20.104 -1.536 1.00 40.00 97 LYS A N 1
ATOM 731 C CA . LYS A 1 97 ? -6.2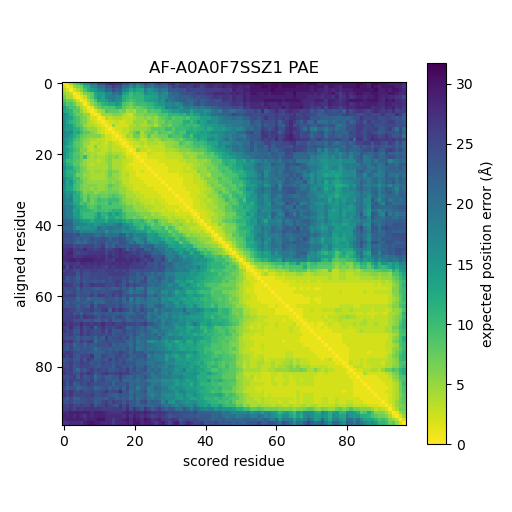93 -20.496 -2.217 1.00 40.00 97 LYS A CA 1
ATOM 732 C C . LYS A 1 97 ? -6.413 -20.378 -3.732 1.00 40.00 97 LYS A C 1
ATOM 734 O O . LYS A 1 97 ? -7.511 -20.680 -4.249 1.00 40.00 97 LYS A O 1
#

Secondary structure (DSSP, 8-state):
----------EE-TTS-EE-HHHHHHHHHHHHHHHHHHHHHHHHHHHHHHTSPPPHHHHHHHHHHH---HHHHHHHHHHTTT-HHHHHHHHHS----

pLDDT: mean 79.83, std 14.2, range [40.0, 95.81]

Sequence (97 aa):
MSRQPIGEVIQEFADGGNYIKNKLDSAARELLNAEYAKQESAKKEKAAGSAVAVDEKDVAFIVSEFEITRSQAEESLRSSNGDLTKALENLVALPSK

Solvent-accessible surface area (backbone atoms only — not comparable to full-atom values): 5769 Å² total; per-residue (Å²): 133,85,80,72,83,78,66,66,74,78,43,80,44,98,87,75,47,70,44,31,68,66,59,51,57,49,52,54,49,53,53,53,51,52,53,52,52,53,54,51,49,57,48,50,53,52,52,63,48,65,69,46,74,70,60,68,67,58,34,52,50,44,26,70,76,68,71,46,55,64,69,58,32,48,47,42,26,33,79,37,66,46,34,63,67,57,24,52,52,58,73,68,50,73,83,84,125